Protein AF-A0A1D6NHQ9-F1 (afdb_monomer_lite)

Organism: Zea mays (NCBI:txid4577)

pLDDT: mean 70.64, std 13.43, range [39.81, 89.31]

Foldseek 3Di:
DVLCVPPVPDDPVVSVVVVLQVVLVVVLVVQCVDPVSVVCVVVVQEDEWEWEADPVVRDIDIPDDDDPPHQKYKYFYWYDDDPPDPDTDTDIDIDGDDD

Secondary structure (DSSP, 8-state):
-HHHHH-TTS-HHHHHHHHHHHHHHHHHHHHTTSHHHHHHHHTTSEEEEEEEEETTTTEEEESS---TT-SEEEEEEEEE--TT----EEEEEEEEPP-

InterPro domains:
  IPR001765 Carbonic anhydrase [PF00484] (7-59)
  IPR001765 Carbonic anhydrase [PTHR11002] (1-67)
  IPR036874 Carbonic anhydrase superfamily [G3DSA:3.40.1050.10] (1-71)
  IPR036874 Carbonic anhydrase superfamily [SSF53056] (4-73)

Structure (mmCIF, N/CA/C/O backbone):
data_AF-A0A1D6NHQ9-F1
#
_entry.id   AF-A0A1D6NHQ9-F1
#
loop_
_atom_site.group_PDB
_atom_site.id
_atom_site.type_symbol
_atom_site.label_atom_id
_atom_site.label_alt_id
_atom_site.label_comp_id
_atom_site.label_asym_id
_atom_site.label_entity_id
_atom_site.label_seq_id
_atom_site.pdbx_PDB_ins_code
_atom_site.Cartn_x
_atom_site.Cartn_y
_atom_site.Cartn_z
_atom_site.occupancy
_atom_site.B_iso_or_equiv
_atom_site.auth_seq_id
_atom_site.auth_comp_id
_atom_site.auth_asym_id
_atom_site.auth_atom_id
_atom_site.pdbx_PDB_model_num
ATOM 1 N N . MET A 1 1 ? 20.468 6.401 -0.882 1.00 45.81 1 MET A N 1
ATOM 2 C CA . MET A 1 1 ? 19.169 5.700 -0.768 1.00 45.81 1 MET A CA 1
ATOM 3 C C . MET A 1 1 ? 19.422 4.245 -0.411 1.00 45.81 1 MET A C 1
ATOM 5 O O . MET A 1 1 ? 20.334 3.662 -0.983 1.00 45.81 1 MET A O 1
ATOM 9 N N . LYS A 1 2 ? 18.663 3.698 0.547 1.00 49.34 2 LYS A N 1
ATOM 10 C CA . LYS A 1 2 ? 18.847 2.366 1.159 1.00 49.34 2 LYS A CA 1
ATOM 11 C C . LYS A 1 2 ? 18.992 1.234 0.123 1.00 49.34 2 LYS A C 1
ATOM 13 O O . LYS A 1 2 ? 19.926 0.447 0.196 1.00 49.34 2 LYS A O 1
ATOM 18 N N . VAL A 1 3 ? 18.191 1.293 -0.943 1.00 46.59 3 VAL A N 1
ATOM 19 C CA . VAL A 1 3 ? 18.183 0.320 -2.052 1.00 46.59 3 VAL A CA 1
ATOM 20 C C .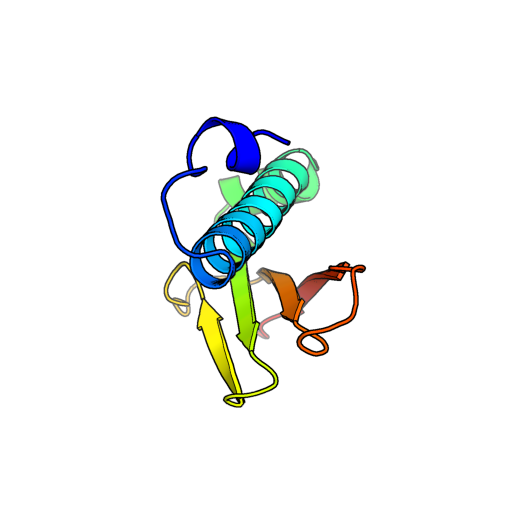 VAL A 1 3 ? 19.520 0.235 -2.805 1.00 46.59 3 VAL A C 1
ATOM 22 O O . VAL A 1 3 ? 20.002 -0.863 -3.061 1.00 46.59 3 VAL A O 1
ATOM 25 N N . LYS A 1 4 ? 20.194 1.365 -3.074 1.00 45.28 4 LYS A N 1
ATOM 26 C CA . LYS A 1 4 ? 21.515 1.361 -3.742 1.00 45.28 4 LYS A CA 1
ATOM 27 C C . LYS A 1 4 ? 22.614 0.692 -2.907 1.00 45.28 4 LYS A C 1
ATOM 29 O O . LYS A 1 4 ? 23.628 0.297 -3.468 1.00 45.28 4 LYS A O 1
ATOM 34 N N . LYS A 1 5 ? 22.451 0.612 -1.580 1.00 54.81 5 LYS A N 1
ATOM 35 C CA . LYS A 1 5 ? 23.433 -0.013 -0.680 1.00 54.81 5 LYS A CA 1
ATOM 36 C C . LYS A 1 5 ? 23.197 -1.513 -0.488 1.00 54.81 5 LYS A C 1
ATOM 38 O O . LYS A 1 5 ? 24.166 -2.227 -0.276 1.00 54.81 5 LYS A O 1
ATOM 43 N N . GLU A 1 6 ? 21.952 -1.977 -0.565 1.00 54.31 6 GLU A N 1
ATOM 44 C CA . GLU A 1 6 ? 21.576 -3.365 -0.239 1.00 54.31 6 GLU A CA 1
ATOM 45 C C . GLU A 1 6 ? 21.340 -4.244 -1.483 1.00 54.31 6 GLU A C 1
ATOM 47 O O . GLU A 1 6 ? 21.442 -5.463 -1.394 1.00 54.31 6 GLU A O 1
ATOM 52 N N . HIS A 1 7 ? 21.101 -3.645 -2.656 1.00 50.72 7 HIS A N 1
ATOM 53 C CA . HIS A 1 7 ? 20.745 -4.364 -3.888 1.00 50.72 7 HIS A CA 1
ATOM 54 C C . HIS A 1 7 ? 21.619 -3.986 -5.095 1.00 50.72 7 HIS A C 1
ATOM 56 O O . HIS A 1 7 ? 21.181 -4.067 -6.236 1.00 50.72 7 HIS A O 1
ATOM 62 N N . ALA A 1 8 ? 22.873 -3.582 -4.874 1.00 58.72 8 ALA A N 1
ATOM 63 C CA . ALA A 1 8 ? 23.767 -3.138 -5.951 1.00 58.72 8 ALA A CA 1
ATOM 64 C C . ALA A 1 8 ? 24.073 -4.215 -7.018 1.00 58.72 8 ALA A C 1
ATOM 66 O O . ALA A 1 8 ? 24.534 -3.872 -8.103 1.00 58.72 8 ALA A O 1
ATOM 67 N N . SER A 1 9 ? 23.833 -5.496 -6.716 1.00 60.78 9 SER A N 1
ATOM 68 C CA . SER A 1 9 ? 24.141 -6.643 -7.580 1.00 60.78 9 SER A CA 1
ATOM 69 C C . SER A 1 9 ? 22.987 -7.122 -8.470 1.00 60.78 9 SER A C 1
ATOM 71 O O . SER A 1 9 ? 23.225 -7.982 -9.315 1.00 60.78 9 SER A O 1
ATOM 73 N N . VAL A 1 10 ? 21.761 -6.604 -8.311 1.00 63.88 10 VAL A N 1
ATOM 74 C CA . VAL A 1 10 ? 20.630 -6.969 -9.190 1.00 63.88 10 VAL A CA 1
ATOM 75 C C . VAL A 1 10 ? 20.499 -5.984 -10.360 1.00 63.88 10 VAL A C 1
ATOM 77 O O . VAL A 1 10 ? 20.886 -4.818 -10.205 1.00 63.88 10 VAL A O 1
ATOM 80 N N . PRO A 1 11 ? 19.977 -6.421 -11.524 1.00 75.25 11 PRO A N 1
ATOM 81 C CA . PRO A 1 11 ? 19.708 -5.554 -12.669 1.00 75.25 11 PRO A CA 1
ATOM 82 C C . PRO A 1 11 ? 18.961 -4.273 -12.282 1.00 75.25 11 PRO A C 1
ATOM 84 O O . PRO A 1 11 ? 18.134 -4.266 -11.373 1.00 75.25 11 PRO A O 1
ATOM 87 N N . PHE A 1 12 ? 19.240 -3.176 -12.986 1.00 68.50 12 PHE A N 1
ATOM 88 C CA . PHE A 1 12 ? 18.658 -1.863 -12.686 1.00 68.50 12 PHE A CA 1
ATOM 89 C C . PHE A 1 12 ? 17.119 -1.880 -12.649 1.00 68.50 12 PHE A C 1
ATOM 91 O O . PHE A 1 12 ? 16.526 -1.282 -11.753 1.00 68.50 12 PHE A O 1
ATOM 98 N N . ASP A 1 13 ? 16.481 -2.625 -13.555 1.00 68.69 13 ASP A N 1
ATOM 99 C CA . ASP A 1 13 ? 15.021 -2.781 -13.589 1.00 68.69 13 ASP A CA 1
ATOM 100 C C . ASP A 1 13 ? 14.466 -3.467 -12.322 1.00 68.69 13 ASP A C 1
ATOM 102 O O . ASP A 1 13 ? 13.410 -3.080 -11.809 1.00 68.69 13 ASP A O 1
ATOM 106 N N . ASP A 1 14 ? 15.210 -4.416 -11.748 1.00 69.62 14 ASP A N 1
ATOM 107 C CA . ASP A 1 14 ? 14.840 -5.072 -10.491 1.00 69.62 14 ASP A CA 1
ATOM 108 C C . ASP A 1 14 ? 15.031 -4.124 -9.299 1.00 69.62 14 ASP A C 1
ATOM 110 O O . ASP A 1 14 ? 14.199 -4.087 -8.390 1.00 69.62 14 ASP A O 1
ATOM 114 N N . GLN A 1 15 ? 16.080 -3.289 -9.314 1.00 68.38 15 GLN A N 1
ATOM 115 C CA . GLN A 1 15 ? 16.274 -2.246 -8.297 1.00 68.38 15 GLN A CA 1
ATOM 116 C C . GLN A 1 15 ? 15.134 -1.222 -8.317 1.00 68.38 15 GLN A C 1
ATOM 118 O O . GLN A 1 15 ? 14.668 -0.812 -7.252 1.00 68.38 15 GLN A O 1
ATOM 123 N N . CYS A 1 16 ? 14.670 -0.822 -9.506 1.00 70.31 16 CYS A N 1
ATOM 124 C CA . CYS A 1 16 ? 13.514 0.058 -9.666 1.00 70.31 16 CYS A CA 1
ATOM 125 C C . CYS A 1 16 ? 12.250 -0.580 -9.090 1.00 70.31 16 CYS A C 1
ATOM 127 O O . CYS A 1 16 ? 11.586 0.053 -8.275 1.00 70.31 16 CYS A O 1
ATOM 129 N N . SER A 1 17 ? 11.980 -1.845 -9.414 1.00 71.56 17 SER A N 1
ATOM 130 C CA . SER A 1 17 ? 10.803 -2.570 -8.914 1.00 71.56 17 SER A CA 1
ATOM 131 C C . SER A 1 17 ? 10.804 -2.707 -7.382 1.00 71.56 17 SER A C 1
ATOM 133 O O . SER A 1 17 ? 9.777 -2.544 -6.717 1.00 71.56 17 SER A O 1
ATOM 135 N N . ILE A 1 18 ? 11.976 -2.965 -6.788 1.00 74.06 18 ILE A N 1
ATOM 136 C CA . ILE A 1 18 ? 12.148 -3.009 -5.327 1.00 74.06 18 ILE A CA 1
ATOM 137 C C . ILE A 1 18 ? 11.901 -1.625 -4.720 1.00 74.06 18 ILE A C 1
ATOM 139 O O . ILE A 1 18 ? 11.163 -1.502 -3.742 1.00 74.06 18 ILE A O 1
ATOM 143 N N . LEU A 1 19 ? 12.485 -0.576 -5.302 1.00 75.12 19 LEU A N 1
ATOM 144 C CA . LEU A 1 19 ? 12.325 0.797 -4.826 1.00 75.12 19 LEU A CA 1
ATOM 145 C C . LEU A 1 19 ? 10.868 1.267 -4.914 1.00 75.12 19 LEU A C 1
ATOM 147 O O . LEU A 1 19 ? 10.376 1.895 -3.980 1.00 75.12 19 LEU A O 1
ATOM 151 N N . GLU A 1 20 ? 10.170 0.914 -5.989 1.00 73.75 20 GLU A N 1
ATOM 152 C CA . GLU A 1 20 ? 8.752 1.202 -6.195 1.00 73.75 20 GLU A CA 1
ATOM 153 C C . GLU A 1 20 ? 7.896 0.585 -5.080 1.00 73.75 20 GLU A C 1
ATOM 155 O O . GLU A 1 20 ? 7.079 1.261 -4.447 1.00 73.75 20 GLU A O 1
ATOM 160 N N . LYS A 1 21 ? 8.139 -0.689 -4.755 1.00 78.75 21 LYS A N 1
ATOM 161 C CA . LYS A 1 21 ? 7.450 -1.372 -3.656 1.00 78.75 21 LYS A CA 1
ATOM 162 C C . LYS A 1 21 ? 7.757 -0.743 -2.295 1.00 78.75 21 LYS A C 1
ATOM 164 O O . LYS A 1 21 ? 6.844 -0.561 -1.487 1.00 78.75 21 LYS A O 1
ATOM 169 N N . GLU A 1 22 ? 9.015 -0.387 -2.047 1.00 80.75 22 GLU A N 1
ATOM 170 C CA . GLU A 1 22 ? 9.431 0.261 -0.802 1.00 80.75 22 GLU A CA 1
ATOM 171 C C . GLU A 1 22 ? 8.830 1.661 -0.648 1.00 80.75 22 GLU A C 1
ATOM 173 O O . GLU A 1 22 ? 8.373 2.011 0.439 1.00 80.75 22 GLU A O 1
ATOM 178 N N . ALA A 1 23 ? 8.737 2.441 -1.727 1.00 79.12 23 ALA A N 1
ATOM 179 C CA . ALA A 1 23 ? 8.078 3.744 -1.712 1.00 79.12 23 ALA A CA 1
ATOM 180 C C . ALA A 1 23 ? 6.598 3.619 -1.315 1.00 79.12 23 ALA A C 1
ATOM 182 O O . ALA A 1 23 ? 6.119 4.361 -0.452 1.00 79.12 23 ALA A O 1
ATOM 183 N N . VAL A 1 24 ? 5.888 2.624 -1.863 1.00 79.56 24 VAL A N 1
ATOM 184 C CA . VAL A 1 24 ? 4.506 2.319 -1.461 1.00 79.56 24 VAL A CA 1
ATOM 185 C C . VAL A 1 24 ? 4.438 1.936 0.022 1.00 79.56 24 VAL A C 1
ATOM 187 O O . VAL A 1 24 ? 3.568 2.434 0.738 1.00 79.56 24 VAL A O 1
ATOM 190 N N . ASN A 1 25 ? 5.358 1.099 0.509 1.00 82.44 25 ASN A N 1
ATOM 191 C CA . ASN A 1 25 ? 5.400 0.682 1.914 1.00 82.44 25 ASN A CA 1
ATOM 192 C C . ASN A 1 25 ? 5.638 1.864 2.865 1.00 82.44 25 ASN A C 1
ATOM 194 O O . ASN A 1 25 ? 4.912 2.009 3.847 1.00 82.44 25 ASN A O 1
ATOM 198 N N . VAL A 1 26 ? 6.589 2.748 2.551 1.00 82.75 26 VAL A N 1
ATOM 199 C CA . VAL A 1 26 ? 6.863 3.960 3.341 1.00 82.75 26 VAL A CA 1
ATOM 200 C C . VAL A 1 26 ? 5.624 4.848 3.417 1.00 82.75 26 VAL A C 1
ATOM 202 O O . VAL A 1 26 ? 5.241 5.296 4.497 1.00 82.75 26 VAL A O 1
ATOM 205 N N . SER A 1 27 ? 4.940 5.065 2.295 1.00 82.19 27 SER A N 1
ATOM 206 C CA . SER A 1 27 ? 3.711 5.856 2.277 1.00 82.19 27 SER A CA 1
ATOM 207 C C . SER A 1 27 ? 2.563 5.196 3.057 1.00 82.19 27 SER A C 1
ATOM 209 O O . SER A 1 27 ? 1.782 5.906 3.693 1.00 82.19 27 SER A O 1
ATOM 211 N N . LEU A 1 28 ? 2.462 3.860 3.079 1.00 83.94 28 LEU A N 1
ATOM 212 C CA . LEU A 1 28 ? 1.508 3.150 3.944 1.00 83.94 28 LEU A CA 1
ATOM 213 C C . LEU A 1 28 ? 1.828 3.335 5.434 1.00 83.94 28 LEU A C 1
ATOM 215 O O . LEU A 1 28 ? 0.907 3.549 6.221 1.00 83.94 28 LEU A O 1
ATOM 219 N N . GLU A 1 29 ? 3.100 3.273 5.832 1.00 86.19 29 GLU A N 1
ATOM 220 C CA . GLU A 1 29 ? 3.507 3.538 7.220 1.00 86.19 29 GLU A CA 1
ATOM 221 C C . GLU A 1 29 ? 3.217 4.988 7.621 1.00 86.19 29 GLU A C 1
ATOM 223 O O . GLU A 1 29 ? 2.650 5.229 8.687 1.00 86.19 29 GLU A O 1
ATOM 228 N N . ASN A 1 30 ? 3.485 5.951 6.734 1.00 83.44 30 ASN A N 1
ATOM 229 C CA . ASN A 1 30 ? 3.133 7.352 6.959 1.00 83.44 30 ASN A CA 1
ATOM 230 C C . ASN A 1 30 ? 1.620 7.524 7.154 1.00 83.44 30 ASN A C 1
ATOM 232 O O . ASN A 1 30 ? 1.196 8.224 8.073 1.00 83.44 30 ASN A O 1
ATOM 236 N N . LEU A 1 31 ? 0.787 6.829 6.369 1.00 82.00 31 LEU A N 1
ATOM 237 C CA . LEU A 1 31 ? -0.669 6.850 6.543 1.00 82.00 31 LEU A CA 1
ATOM 238 C C . LEU A 1 31 ? -1.111 6.333 7.918 1.00 82.00 31 LEU A C 1
ATOM 240 O O . LEU A 1 31 ? -2.035 6.888 8.507 1.00 82.00 31 LEU A O 1
ATOM 244 N N . LYS A 1 32 ? -0.433 5.328 8.480 1.00 85.38 32 LYS A N 1
ATOM 245 C CA . LYS A 1 32 ? -0.737 4.829 9.832 1.00 85.38 32 LYS A CA 1
ATOM 246 C C . LYS A 1 32 ? -0.427 5.838 10.934 1.00 85.38 32 LYS A C 1
ATOM 248 O O . LYS A 1 32 ? -0.836 5.613 12.068 1.00 85.38 32 LYS A O 1
ATOM 253 N N . THR A 1 33 ? 0.288 6.927 10.661 1.00 87.00 33 THR A N 1
ATOM 254 C CA . THR A 1 33 ? 0.568 7.951 11.680 1.00 87.00 33 THR A CA 1
ATOM 255 C C . THR A 1 33 ? -0.629 8.868 11.939 1.00 87.00 33 THR A C 1
ATOM 257 O O . THR A 1 33 ? -0.750 9.401 13.043 1.00 87.00 33 THR A O 1
ATOM 260 N N . TYR A 1 34 ? -1.556 8.983 10.982 1.00 86.00 34 TYR A N 1
ATOM 261 C CA . TYR A 1 34 ? -2.722 9.855 11.090 1.00 86.00 34 TYR A CA 1
ATOM 262 C C . TYR A 1 34 ? -3.769 9.289 12.071 1.00 86.00 34 TYR A C 1
ATOM 264 O O . TYR A 1 34 ? -4.153 8.122 11.940 1.00 86.00 34 TYR A O 1
ATOM 272 N N . PRO A 1 35 ? -4.296 10.095 13.017 1.00 87.56 35 PRO A N 1
ATOM 273 C CA . PRO A 1 35 ? -5.236 9.622 14.040 1.00 87.56 35 PRO A CA 1
ATOM 274 C C . PRO A 1 35 ? -6.479 8.915 13.482 1.00 87.56 35 PRO A C 1
ATOM 276 O O . PRO A 1 35 ? -6.793 7.807 13.909 1.00 87.56 35 PRO A O 1
ATOM 279 N N . PHE A 1 36 ? -7.125 9.491 12.462 1.00 84.31 36 PHE A N 1
ATOM 280 C CA . PHE A 1 36 ? -8.323 8.913 11.835 1.00 84.31 36 PHE A CA 1
ATOM 281 C C . PHE A 1 36 ? -8.044 7.574 11.130 1.00 84.31 36 PHE A C 1
ATOM 283 O O . PHE A 1 36 ? -8.920 6.715 11.038 1.00 84.31 36 PHE A O 1
ATOM 290 N N . VAL A 1 37 ? -6.815 7.375 10.638 1.00 86.06 37 VAL A N 1
ATOM 291 C CA . VAL A 1 37 ? -6.396 6.109 10.026 1.00 86.06 37 VAL A CA 1
ATOM 292 C C . VAL A 1 37 ? -6.179 5.053 11.101 1.00 86.06 37 VAL A C 1
ATOM 294 O O . VAL A 1 37 ? -6.658 3.931 10.951 1.00 86.06 37 VAL A O 1
ATOM 297 N N . LYS A 1 38 ? -5.498 5.404 12.200 1.00 88.62 38 LYS A N 1
ATOM 298 C CA . LYS A 1 38 ? -5.305 4.496 13.342 1.00 88.62 38 LYS A CA 1
ATOM 299 C C . LYS A 1 38 ? -6.637 4.017 13.900 1.00 88.62 38 LYS A C 1
ATOM 301 O O . LYS A 1 38 ? -6.818 2.818 14.085 1.00 88.62 38 LYS A O 1
ATOM 306 N N . GLU A 1 39 ? -7.563 4.944 14.117 1.00 89.31 39 GLU A N 1
ATOM 307 C CA . GLU A 1 39 ? -8.897 4.641 14.627 1.00 89.31 39 GLU A CA 1
ATOM 308 C C . GLU A 1 39 ? -9.675 3.737 13.664 1.00 89.31 39 GLU A C 1
ATOM 310 O O . GLU A 1 39 ? -10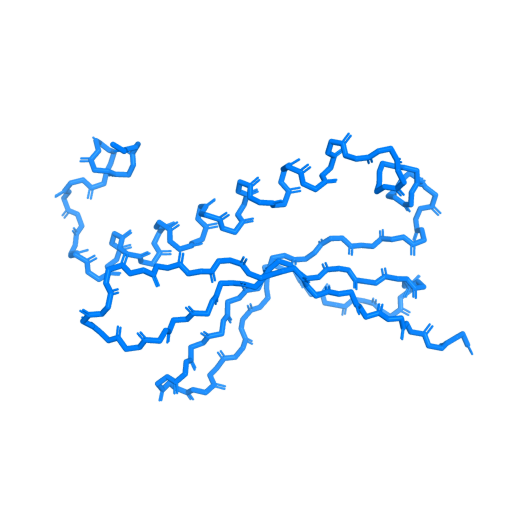.202 2.703 14.068 1.00 89.31 39 GLU A O 1
ATOM 315 N N . GLY A 1 40 ? -9.685 4.061 12.367 1.00 86.62 40 GLY A N 1
ATOM 316 C CA . GLY A 1 40 ? -10.346 3.229 11.364 1.00 86.62 40 GLY A CA 1
ATOM 317 C C . GLY A 1 40 ? -9.772 1.809 11.283 1.00 86.62 40 GLY A C 1
ATOM 318 O O . GLY A 1 40 ? -10.527 0.850 11.113 1.00 86.62 40 GLY A O 1
ATOM 319 N N . LEU A 1 41 ? -8.445 1.665 11.405 1.00 86.88 41 LEU A N 1
ATOM 320 C CA . LEU A 1 41 ? -7.766 0.367 11.423 1.00 86.88 41 LEU A CA 1
ATOM 321 C C . LEU A 1 41 ? -8.111 -0.430 12.687 1.00 86.88 41 LEU A C 1
ATOM 323 O O . LEU A 1 41 ? -8.423 -1.614 12.581 1.00 86.88 41 LEU A O 1
ATOM 327 N N . ALA A 1 42 ? -8.087 0.210 13.861 1.00 88.06 42 ALA A N 1
ATOM 328 C CA . ALA A 1 42 ? -8.428 -0.417 15.139 1.00 88.06 42 ALA A CA 1
ATOM 329 C C . ALA A 1 42 ? -9.894 -0.878 15.183 1.00 88.06 42 ALA A C 1
ATOM 331 O O . ALA A 1 42 ? -10.187 -1.969 15.663 1.00 88.06 42 ALA A O 1
ATOM 332 N N . ASN A 1 43 ? -10.798 -0.087 14.602 1.00 88.38 43 ASN A N 1
ATOM 333 C CA . ASN A 1 43 ? -12.227 -0.388 14.532 1.00 88.38 43 ASN A CA 1
ATOM 334 C C . ASN A 1 43 ? -12.588 -1.350 13.383 1.00 88.38 43 ASN A C 1
ATOM 336 O O . ASN A 1 43 ? -13.763 -1.646 13.176 1.00 88.38 43 ASN A O 1
ATOM 340 N N . GLY A 1 44 ? -11.615 -1.788 12.574 1.00 85.44 44 GLY A N 1
ATOM 341 C CA . GLY A 1 44 ? -11.837 -2.655 11.410 1.00 85.44 44 GLY A CA 1
ATOM 342 C C . GLY A 1 44 ? -12.634 -2.012 10.262 1.00 85.44 44 GLY A C 1
ATOM 343 O O . GLY A 1 44 ? -12.921 -2.671 9.259 1.00 85.44 44 GLY A O 1
ATOM 344 N N . THR A 1 45 ? -12.971 -0.723 10.362 1.00 84.88 45 THR A N 1
ATOM 345 C CA . THR A 1 45 ? -13.770 0.017 9.369 1.00 84.88 45 THR A CA 1
ATOM 346 C C . THR A 1 45 ? -12.940 0.508 8.185 1.00 84.88 45 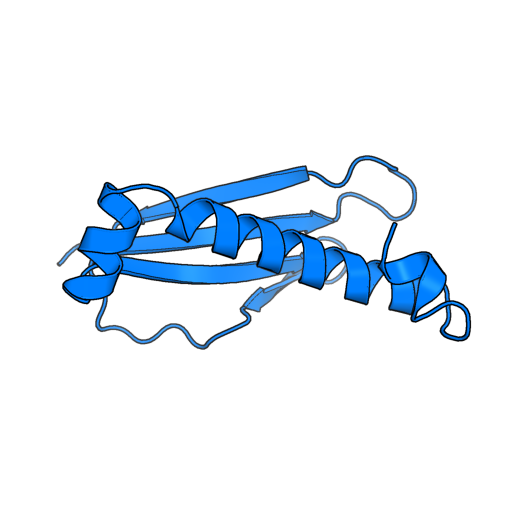THR A C 1
ATOM 348 O O . THR A 1 45 ? -13.500 0.848 7.138 1.00 84.88 45 THR A O 1
ATOM 351 N N . LEU A 1 46 ? -11.614 0.510 8.332 1.00 84.94 46 LEU A N 1
ATOM 352 C CA . LEU A 1 46 ? -10.648 0.959 7.342 1.00 84.94 46 LEU A CA 1
ATOM 353 C C . LEU A 1 46 ? -9.648 -0.147 7.006 1.00 84.94 46 LEU A C 1
ATOM 355 O O . LEU A 1 46 ? -9.168 -0.860 7.885 1.00 84.94 46 LEU A O 1
ATOM 359 N N . LYS A 1 47 ? -9.260 -0.227 5.732 1.00 86.25 47 LYS A N 1
ATOM 360 C CA . LYS A 1 47 ? -8.123 -1.034 5.280 1.00 86.25 47 LYS A CA 1
ATOM 361 C C . LYS A 1 47 ? -7.171 -0.199 4.428 1.00 86.25 47 LYS A C 1
ATOM 363 O O . LYS A 1 47 ? -7.604 0.513 3.523 1.00 86.25 47 LYS A O 1
ATOM 368 N N . LEU A 1 48 ? -5.875 -0.318 4.713 1.00 85.44 48 LEU A N 1
ATOM 369 C CA . LEU A 1 48 ? -4.799 0.255 3.903 1.00 85.44 48 LEU A CA 1
ATOM 370 C C . LEU A 1 48 ? -4.232 -0.810 2.965 1.00 85.44 48 LEU A C 1
ATOM 372 O O . LEU A 1 48 ? -3.920 -1.923 3.404 1.00 85.44 48 LEU A O 1
ATOM 376 N N . ILE A 1 49 ? -4.101 -0.474 1.684 1.00 84.88 49 ILE A N 1
ATOM 377 C CA . ILE A 1 49 ? -3.609 -1.392 0.656 1.00 84.88 49 ILE A CA 1
ATOM 378 C C . ILE A 1 49 ? -2.570 -0.674 -0.194 1.00 84.88 49 ILE A C 1
ATOM 380 O O . ILE A 1 49 ? -2.826 0.390 -0.748 1.00 84.88 49 ILE A O 1
ATOM 384 N N . GLY A 1 50 ? -1.385 -1.269 -0.292 1.00 85.12 50 GLY A N 1
ATOM 385 C CA . GLY A 1 50 ? -0.402 -0.865 -1.287 1.00 85.12 50 GLY A CA 1
ATOM 386 C C . GLY A 1 50 ? -0.773 -1.455 -2.632 1.00 85.12 50 GLY A C 1
ATOM 387 O O . GLY A 1 50 ? -1.169 -2.624 -2.703 1.00 85.12 50 GLY A O 1
ATOM 388 N N . ALA A 1 51 ? -0.663 -0.651 -3.677 1.00 83.25 51 ALA A N 1
ATOM 389 C CA . ALA A 1 51 ? -0.860 -1.112 -5.033 1.00 83.25 51 ALA A CA 1
ATOM 390 C C . ALA A 1 51 ? 0.145 -0.465 -5.982 1.00 83.25 51 ALA A C 1
ATOM 392 O O . ALA A 1 51 ? 0.678 0.615 -5.726 1.00 83.25 51 ALA A O 1
ATOM 393 N N . HIS A 1 52 ? 0.372 -1.142 -7.092 1.00 82.31 52 HIS A N 1
ATOM 394 C CA . HIS A 1 52 ? 1.206 -0.686 -8.183 1.00 82.31 52 HIS A CA 1
ATOM 395 C C . HIS A 1 52 ? 0.439 -0.856 -9.477 1.00 82.31 52 HIS A C 1
ATOM 397 O O . HIS A 1 52 ? -0.159 -1.908 -9.720 1.00 82.31 52 HIS A O 1
ATOM 403 N N . TYR A 1 53 ? 0.458 0.197 -10.282 1.00 78.69 53 TYR A N 1
ATOM 404 C CA . TYR A 1 53 ? -0.143 0.180 -11.599 1.00 78.69 53 TYR A CA 1
ATOM 405 C C . TYR A 1 53 ? 0.947 0.344 -12.649 1.00 78.69 53 TYR A C 1
ATOM 407 O O . TYR A 1 53 ? 1.635 1.368 -12.685 1.00 78.69 53 TYR A O 1
ATOM 415 N N . ASP A 1 54 ? 1.090 -0.673 -13.494 1.00 77.94 54 ASP A N 1
ATOM 416 C CA . ASP A 1 54 ? 1.979 -0.627 -14.644 1.00 77.94 54 ASP A CA 1
ATOM 417 C C . ASP A 1 54 ? 1.192 -0.160 -15.873 1.00 77.94 54 ASP A C 1
ATOM 419 O O . ASP A 1 54 ? 0.351 -0.880 -16.408 1.00 77.94 54 ASP A O 1
ATOM 423 N N . PHE A 1 55 ? 1.471 1.058 -16.339 1.00 70.81 55 PHE A N 1
ATOM 424 C CA . PHE A 1 55 ? 0.838 1.617 -17.536 1.00 70.81 55 PHE A CA 1
ATOM 425 C C . PHE A 1 55 ? 1.277 0.928 -18.832 1.00 70.81 55 PHE A C 1
ATOM 427 O O . PHE A 1 55 ? 0.606 1.083 -19.848 1.00 70.81 55 PHE A O 1
ATOM 434 N N . VAL A 1 56 ? 2.403 0.207 -18.823 1.00 73.50 56 VAL A N 1
ATOM 435 C CA . VAL A 1 56 ? 2.939 -0.464 -20.013 1.00 73.50 56 VAL A CA 1
ATOM 436 C C . VAL A 1 56 ? 2.190 -1.767 -20.269 1.00 73.50 56 VAL A C 1
ATOM 438 O O . VAL A 1 56 ? 1.775 -2.019 -21.396 1.00 73.50 56 VAL A O 1
ATOM 441 N N . SER A 1 57 ? 2.006 -2.586 -19.232 1.00 78.88 57 SER A N 1
ATOM 442 C CA . SER A 1 57 ? 1.250 -3.842 -19.324 1.00 78.88 57 SER A CA 1
ATOM 443 C C . SER A 1 57 ? -0.250 -3.663 -19.065 1.00 78.88 57 SER A C 1
ATOM 445 O O . SER A 1 57 ? -1.041 -4.537 -19.410 1.00 78.88 57 SER A O 1
ATOM 447 N N . GLY A 1 58 ? -0.658 -2.539 -18.465 1.00 78.50 58 GLY A N 1
ATOM 448 C CA . GLY A 1 58 ? -2.024 -2.314 -17.993 1.00 78.50 58 GLY A CA 1
ATOM 449 C C . GLY A 1 58 ? -2.363 -3.102 -16.724 1.00 78.50 58 GLY A C 1
ATOM 450 O O . GLY A 1 58 ? -3.536 -3.198 -16.357 1.00 78.50 58 GLY A O 1
ATOM 451 N N . GLU A 1 59 ? -1.366 -3.680 -16.052 1.00 79.50 59 GLU A N 1
ATOM 452 C CA . GLU A 1 59 ? -1.573 -4.527 -14.883 1.00 79.50 59 GLU A CA 1
ATOM 453 C C . GLU A 1 59 ? -1.695 -3.712 -13.593 1.00 79.50 59 GLU A C 1
ATOM 455 O O . GLU A 1 59 ? -0.895 -2.823 -13.291 1.00 79.50 59 GLU A O 1
ATOM 460 N N . PHE A 1 60 ? -2.695 -4.068 -12.785 1.00 81.75 60 PHE A N 1
ATOM 461 C CA . PHE A 1 60 ? -2.887 -3.528 -11.445 1.00 81.75 60 PHE A CA 1
ATOM 462 C C . PHE A 1 60 ? -2.615 -4.608 -10.401 1.00 81.75 60 PHE A C 1
ATOM 464 O O . PHE A 1 60 ? -3.379 -5.564 -10.255 1.00 81.75 60 PHE A O 1
ATOM 471 N N . LEU A 1 61 ? -1.531 -4.441 -9.647 1.00 82.56 61 LEU A N 1
ATOM 472 C CA . LEU A 1 61 ? -1.108 -5.376 -8.614 1.00 82.56 61 LEU A CA 1
ATOM 473 C C . LEU A 1 61 ? -1.342 -4.768 -7.234 1.00 82.56 61 LEU A C 1
ATOM 475 O O . LEU A 1 61 ? -0.899 -3.664 -6.937 1.00 82.56 61 LEU A O 1
ATOM 479 N N . THR A 1 62 ? -2.016 -5.511 -6.359 1.00 83.50 62 THR A N 1
ATOM 480 C CA . THR A 1 62 ? -2.250 -5.112 -4.962 1.00 83.50 62 THR A CA 1
ATOM 481 C C . THR A 1 62 ? -1.478 -6.009 -4.009 1.00 83.50 62 THR A C 1
ATOM 483 O O . THR A 1 62 ? -1.473 -7.227 -4.178 1.00 83.50 62 THR A O 1
ATOM 486 N N . TRP A 1 63 ? -0.884 -5.442 -2.957 1.00 79.38 63 TRP A N 1
ATOM 487 C CA . TRP A 1 63 ? -0.004 -6.191 -2.043 1.00 79.38 63 TRP A CA 1
ATOM 488 C C . TRP A 1 63 ? -0.780 -7.159 -1.153 1.00 79.38 63 TRP A C 1
ATOM 490 O O . TRP A 1 63 ? -0.222 -8.108 -0.608 1.00 79.38 63 TRP A O 1
ATOM 500 N N . LYS A 1 64 ? -2.082 -6.911 -0.983 1.00 74.56 64 LYS A N 1
ATOM 501 C CA . LYS A 1 64 ? -3.005 -7.761 -0.234 1.00 74.56 64 LYS A CA 1
ATOM 502 C C . LYS A 1 64 ? -4.313 -7.885 -0.993 1.00 74.56 64 LYS A C 1
ATOM 504 O O . LYS A 1 64 ? -4.811 -6.901 -1.532 1.00 74.56 64 LYS A O 1
ATOM 509 N N . LYS A 1 65 ? -4.914 -9.077 -0.941 1.00 65.44 65 LYS A N 1
ATOM 510 C CA . LYS A 1 65 ? -6.244 -9.317 -1.505 1.00 65.44 65 LYS A CA 1
ATOM 511 C C . LYS A 1 65 ? -7.287 -8.410 -0.839 1.00 65.44 65 LYS A C 1
ATOM 513 O O . LYS A 1 65 ? -7.338 -8.259 0.393 1.00 65.44 65 LYS A O 1
ATOM 518 N N . LEU A 1 66 ? -8.126 -7.813 -1.679 1.00 64.81 66 LEU A N 1
ATOM 519 C CA . LEU A 1 66 ? -9.328 -7.100 -1.273 1.00 64.81 66 LEU A CA 1
ATOM 520 C C . LEU A 1 66 ? -10.340 -8.130 -0.766 1.00 64.81 66 LEU A C 1
ATOM 522 O O . LEU A 1 66 ? -10.723 -9.034 -1.497 1.00 64.81 66 LEU A O 1
ATOM 526 N N . LEU A 1 67 ? -10.742 -8.009 0.497 1.00 57.84 67 LEU A N 1
ATOM 527 C CA . LEU A 1 67 ? -11.838 -8.792 1.067 1.00 57.84 67 LEU A CA 1
ATOM 528 C C . LEU A 1 67 ? -13.007 -7.838 1.308 1.00 57.84 67 LEU A C 1
ATOM 530 O O . LEU A 1 67 ? -12.789 -6.668 1.630 1.00 57.84 67 LEU A O 1
ATOM 534 N N . HIS A 1 68 ? -14.227 -8.338 1.139 1.00 58.44 68 HIS A N 1
ATOM 535 C CA . HIS A 1 68 ? -15.451 -7.541 1.001 1.00 58.44 68 HIS A CA 1
ATOM 536 C C . HIS A 1 68 ? -15.968 -6.891 2.300 1.00 58.44 68 HIS A C 1
ATOM 538 O O . HIS A 1 68 ? -17.016 -6.260 2.281 1.00 58.44 68 HIS A O 1
ATOM 544 N N . HIS A 1 69 ? -15.245 -6.987 3.417 1.00 64.12 69 HIS A N 1
ATOM 545 C CA . HIS A 1 69 ? -15.776 -6.635 4.740 1.00 64.12 69 HIS A CA 1
ATOM 546 C C . HIS A 1 69 ? -15.409 -5.229 5.254 1.00 64.12 69 HIS A C 1
ATOM 548 O O . HIS A 1 69 ? -15.659 -4.938 6.418 1.00 64.12 69 HIS A O 1
ATOM 554 N N . HIS A 1 70 ? -14.819 -4.345 4.436 1.00 67.19 70 HIS A N 1
ATOM 555 C CA . HIS A 1 70 ? -14.392 -3.011 4.899 1.00 67.19 70 HIS A CA 1
ATOM 556 C C . HIS A 1 70 ? -15.208 -1.870 4.282 1.00 67.19 70 HIS A C 1
ATOM 558 O O . HIS A 1 70 ? -15.347 -1.785 3.061 1.00 67.19 70 HIS A O 1
ATOM 564 N N . LYS A 1 71 ? -15.671 -0.953 5.143 1.00 68.56 71 LYS A N 1
ATOM 565 C CA . LYS A 1 71 ? -16.439 0.254 4.785 1.00 68.56 71 LYS A CA 1
ATOM 566 C C . LYS A 1 71 ? -15.609 1.258 3.975 1.00 68.56 71 LYS A C 1
ATOM 568 O O . LYS A 1 71 ? -16.097 1.847 3.012 1.00 68.56 71 LYS A O 1
ATOM 573 N N . TYR A 1 72 ? -14.340 1.432 4.345 1.00 69.12 72 TYR A N 1
ATOM 574 C CA . TYR A 1 72 ? -13.407 2.336 3.675 1.00 69.12 72 TYR A CA 1
ATOM 575 C C . TYR A 1 72 ? -12.128 1.607 3.271 1.00 69.12 72 TYR A C 1
ATOM 577 O O . TYR A 1 72 ? -11.572 0.818 4.039 1.00 69.12 72 TYR A O 1
ATOM 585 N N . ILE A 1 73 ? -11.630 1.905 2.070 1.00 72.88 73 ILE A N 1
ATOM 586 C CA . ILE A 1 73 ? -10.353 1.382 1.580 1.00 72.88 73 ILE A CA 1
ATOM 587 C C . ILE A 1 73 ? -9.527 2.547 1.051 1.00 72.88 73 ILE A C 1
ATOM 589 O O . ILE A 1 73 ? -9.986 3.290 0.185 1.00 72.88 73 ILE A O 1
ATOM 593 N N . TYR A 1 74 ? -8.311 2.701 1.568 1.00 71.19 74 TYR A N 1
ATOM 594 C CA . TYR A 1 74 ? -7.343 3.654 1.034 1.00 71.19 74 TYR A CA 1
ATOM 595 C C . TYR A 1 74 ? -6.245 2.882 0.309 1.00 71.19 74 TYR A C 1
ATOM 597 O O . TYR A 1 74 ? -5.674 1.932 0.856 1.00 71.19 74 TYR A O 1
ATOM 605 N N . TYR A 1 75 ? -5.960 3.309 -0.915 1.00 64.69 75 TYR A N 1
ATOM 606 C CA . TYR A 1 75 ? -4.864 2.811 -1.723 1.00 64.69 75 TYR A CA 1
ATOM 607 C C . TYR A 1 75 ? -3.739 3.824 -1.728 1.00 64.69 75 TYR A C 1
ATOM 609 O O . TYR A 1 75 ? -3.955 4.993 -2.038 1.00 64.69 75 TYR A O 1
ATOM 617 N N . THR A 1 76 ? -2.537 3.347 -1.449 1.00 66.94 76 THR A N 1
ATOM 618 C CA . THR A 1 76 ? -1.322 4.049 -1.840 1.00 66.94 76 THR A CA 1
ATOM 619 C C . THR A 1 76 ? -0.884 3.445 -3.164 1.00 66.94 76 THR A C 1
ATOM 621 O O . THR A 1 76 ? -0.521 2.268 -3.201 1.00 66.94 76 THR A O 1
ATOM 624 N N . ILE A 1 77 ? -0.975 4.225 -4.238 1.00 66.50 77 ILE A N 1
ATOM 625 C CA . ILE A 1 77 ? -0.657 3.796 -5.597 1.00 66.50 77 ILE A CA 1
ATOM 626 C C . ILE A 1 77 ? 0.586 4.536 -6.057 1.00 66.50 77 ILE A C 1
ATOM 628 O O . ILE A 1 77 ? 0.620 5.767 -6.055 1.00 66.50 77 ILE A O 1
ATOM 632 N N . LEU A 1 78 ? 1.592 3.782 -6.482 1.00 65.69 78 LEU A N 1
ATOM 633 C CA . LEU A 1 78 ? 2.686 4.335 -7.263 1.00 65.69 78 LEU A CA 1
ATOM 634 C C . LEU A 1 78 ? 2.358 4.174 -8.747 1.00 65.69 78 LEU A C 1
ATOM 636 O O . LEU A 1 78 ? 2.045 3.071 -9.200 1.00 65.69 78 LEU A O 1
ATOM 640 N N . LEU A 1 79 ? 2.374 5.291 -9.473 1.00 56.03 79 LEU A N 1
ATOM 641 C CA . LEU A 1 79 ? 2.101 5.342 -10.905 1.00 56.03 79 LEU A CA 1
ATOM 642 C C . LEU A 1 79 ? 3.430 5.374 -11.666 1.00 56.03 79 LEU A C 1
ATOM 644 O O . LEU A 1 79 ? 4.207 6.316 -11.514 1.00 56.03 79 LEU A O 1
ATOM 648 N N . ARG A 1 80 ? 3.689 4.357 -12.498 1.00 60.28 80 ARG A N 1
ATOM 649 C CA . ARG A 1 80 ? 4.874 4.316 -13.365 1.00 60.28 80 ARG A CA 1
ATOM 650 C C . ARG A 1 80 ? 4.585 4.968 -14.717 1.00 60.28 80 ARG A C 1
ATOM 652 O O . ARG A 1 80 ? 4.141 4.311 -15.653 1.00 60.28 80 ARG A O 1
ATOM 659 N N . THR A 1 81 ? 4.861 6.260 -14.853 1.00 49.72 81 THR A N 1
ATO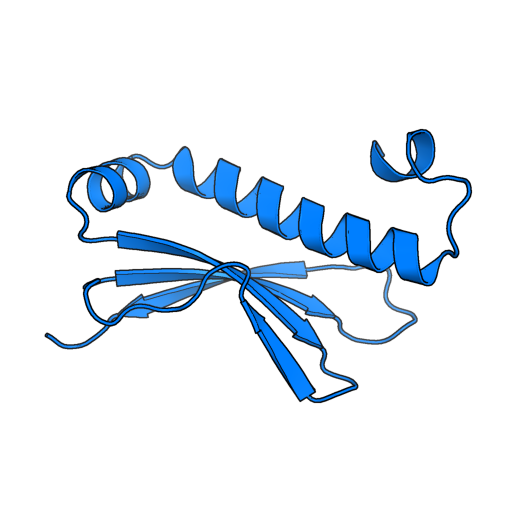M 660 C CA . THR A 1 81 ? 4.766 6.964 -16.141 1.00 49.72 81 THR A CA 1
ATOM 661 C C . THR A 1 81 ? 6.115 6.932 -16.867 1.00 49.72 81 THR A C 1
ATOM 663 O O . THR A 1 81 ? 6.978 7.760 -16.607 1.00 49.72 81 THR A O 1
ATOM 666 N N . TYR A 1 82 ? 6.274 5.985 -17.799 1.00 45.09 82 TYR A N 1
ATOM 667 C CA . TYR A 1 82 ? 7.401 5.840 -18.737 1.00 45.09 82 TYR A CA 1
ATOM 668 C C . TYR A 1 82 ? 8.812 5.584 -18.169 1.00 45.09 82 TYR A C 1
ATOM 670 O O . TYR A 1 82 ? 9.256 6.122 -17.163 1.00 45.09 82 TYR A O 1
ATOM 678 N N . ARG A 1 83 ? 9.573 4.788 -18.931 1.00 45.97 83 ARG A N 1
ATOM 679 C CA . ARG A 1 83 ? 10.930 4.277 -18.649 1.00 45.97 83 ARG A CA 1
ATOM 680 C C . ARG A 1 83 ? 12.035 5.358 -18.521 1.00 45.97 83 ARG A C 1
ATOM 682 O O . ARG A 1 83 ? 13.193 4.995 -18.364 1.00 45.97 83 ARG A O 1
ATOM 689 N N . TYR A 1 84 ? 11.698 6.652 -18.602 1.00 39.81 84 TYR A N 1
ATOM 690 C CA . TYR A 1 84 ? 12.649 7.776 -18.701 1.00 39.81 84 TYR A CA 1
ATOM 691 C C . TYR A 1 84 ? 12.331 9.005 -17.825 1.00 39.81 84 TYR A C 1
ATOM 693 O O . TYR A 1 84 ? 13.095 9.968 -17.859 1.00 39.81 84 TYR A O 1
ATOM 701 N N . ALA A 1 85 ? 11.254 9.005 -17.030 1.00 43.31 8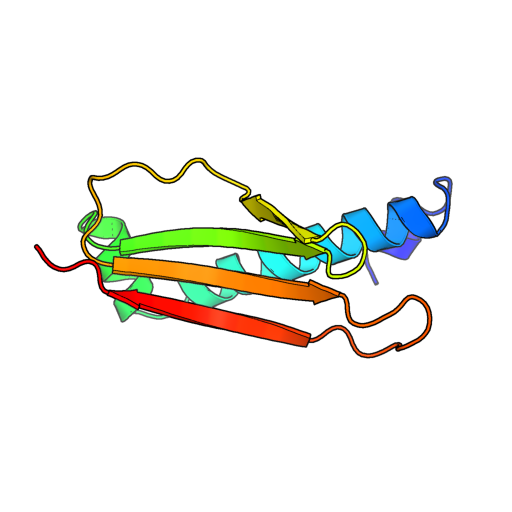5 ALA A N 1
ATOM 702 C CA . ALA A 1 85 ? 10.967 10.116 -16.118 1.00 43.31 85 ALA A CA 1
ATOM 703 C C . ALA A 1 85 ? 11.538 9.820 -14.713 1.00 43.31 85 ALA A C 1
ATOM 705 O O . ALA A 1 85 ? 11.161 8.815 -14.112 1.00 43.31 85 ALA A O 1
ATOM 706 N N . PRO A 1 86 ? 12.431 10.663 -14.156 1.00 44.09 86 PRO A N 1
ATOM 707 C CA . PRO A 1 86 ? 12.988 10.469 -12.812 1.00 44.09 86 PRO A CA 1
ATOM 708 C C . PRO A 1 86 ? 11.983 10.755 -11.680 1.00 44.09 86 PRO A C 1
ATOM 710 O O . PRO A 1 86 ? 12.301 10.540 -10.510 1.00 44.09 86 PRO A O 1
ATOM 713 N N . GLU A 1 87 ? 10.783 11.239 -12.003 1.00 48.41 87 GLU A N 1
ATOM 714 C CA . GLU A 1 87 ? 9.765 11.633 -11.031 1.00 48.41 87 GLU A CA 1
ATOM 715 C C . GLU A 1 87 ? 8.756 10.503 -10.807 1.00 48.41 87 GLU A C 1
ATOM 717 O O . GLU A 1 87 ? 7.760 10.360 -11.513 1.00 48.41 87 GLU A O 1
ATOM 722 N N . GLN A 1 88 ? 9.020 9.683 -9.791 1.00 53.84 88 GLN A N 1
ATOM 723 C CA . GLN A 1 88 ? 8.040 8.741 -9.261 1.00 53.84 88 GLN A CA 1
ATOM 724 C C . GLN A 1 88 ? 7.088 9.483 -8.316 1.00 53.84 88 GLN A C 1
ATOM 726 O O . GLN A 1 88 ? 7.513 9.994 -7.280 1.00 53.84 88 GLN A O 1
ATOM 731 N N . SER A 1 89 ? 5.801 9.537 -8.661 1.00 56.66 89 SER A N 1
ATOM 732 C CA . SER A 1 89 ? 4.779 10.191 -7.837 1.00 56.66 89 SER A CA 1
ATOM 733 C C . SER A 1 89 ? 3.880 9.156 -7.163 1.00 56.66 89 SER A C 1
ATOM 735 O O . SER A 1 89 ? 3.220 8.357 -7.832 1.00 56.66 89 SER A O 1
ATOM 737 N N . THR A 1 90 ? 3.844 9.172 -5.828 1.00 57.16 90 THR A N 1
ATOM 738 C CA . THR A 1 90 ? 2.931 8.341 -5.033 1.00 57.16 90 THR A CA 1
ATOM 739 C C . THR A 1 90 ? 1.619 9.082 -4.801 1.00 57.16 90 THR A C 1
ATOM 741 O O . THR A 1 90 ? 1.607 10.165 -4.217 1.00 57.16 90 THR A O 1
ATOM 744 N N . TYR A 1 91 ? 0.504 8.469 -5.184 1.00 66.56 91 TYR A N 1
ATOM 745 C CA . TYR A 1 91 ? -0.837 9.010 -4.990 1.00 66.56 91 TYR A CA 1
ATOM 746 C C . TYR A 1 91 ? -1.602 8.203 -3.945 1.00 66.56 91 TYR A C 1
ATOM 748 O O . TYR A 1 91 ? -1.492 6.978 -3.869 1.00 66.56 91 TYR A O 1
ATOM 756 N N . ILE A 1 92 ? -2.406 8.893 -3.138 1.00 65.44 92 ILE A N 1
ATOM 757 C CA . ILE A 1 92 ? -3.262 8.270 -2.130 1.00 65.44 92 ILE A CA 1
ATOM 758 C C . ILE A 1 92 ? -4.710 8.424 -2.582 1.00 65.44 92 ILE A C 1
ATOM 760 O O . ILE A 1 92 ? -5.234 9.535 -2.639 1.00 65.44 92 ILE A O 1
ATOM 764 N N . TYR A 1 93 ? -5.367 7.306 -2.875 1.00 70.62 93 TYR A N 1
ATOM 765 C CA . TYR A 1 93 ? -6.770 7.271 -3.270 1.00 70.62 93 TYR A CA 1
ATOM 766 C C . TYR A 1 93 ? -7.624 6.695 -2.150 1.00 70.62 93 TYR A C 1
ATOM 768 O O . TYR A 1 93 ? -7.334 5.628 -1.614 1.00 70.62 93 TYR A O 1
ATOM 776 N N . ARG A 1 94 ? -8.723 7.373 -1.827 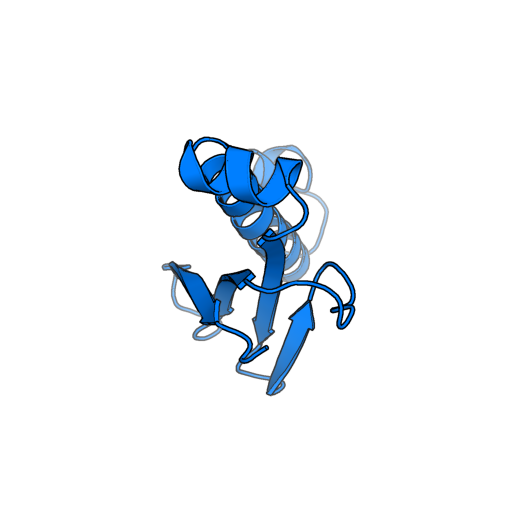1.00 72.12 94 ARG A N 1
ATOM 777 C CA . ARG A 1 94 ? -9.743 6.878 -0.901 1.00 72.12 94 ARG A CA 1
ATOM 778 C C . ARG A 1 94 ? -10.946 6.385 -1.693 1.00 72.12 94 ARG A C 1
ATOM 780 O O . ARG A 1 94 ? -11.566 7.163 -2.410 1.00 72.12 94 ARG A O 1
ATOM 787 N N . ILE A 1 95 ? -11.323 5.126 -1.498 1.00 70.06 95 ILE A N 1
ATOM 788 C CA . ILE A 1 95 ? -12.561 4.554 -2.029 1.00 70.06 95 ILE A CA 1
ATOM 789 C C . ILE A 1 95 ? -13.547 4.350 -0.878 1.00 70.06 95 ILE A C 1
ATOM 791 O O . ILE A 1 95 ? -13.261 3.653 0.100 1.00 70.06 95 ILE A O 1
ATOM 795 N N . ASN A 1 96 ? -14.725 4.957 -1.011 1.00 67.00 96 ASN A N 1
ATOM 796 C CA . ASN A 1 96 ? -15.862 4.696 -0.138 1.00 67.00 96 ASN A CA 1
ATOM 797 C C . ASN A 1 96 ? -16.661 3.534 -0.745 1.00 67.00 96 ASN A C 1
ATOM 799 O O . ASN A 1 96 ? -17.143 3.654 -1.871 1.00 67.00 96 ASN A O 1
ATOM 803 N N . ARG A 1 97 ? -16.797 2.412 -0.029 1.00 60.00 97 ARG A N 1
ATOM 804 C CA . ARG A 1 97 ? -17.743 1.360 -0.424 1.00 60.00 97 ARG A CA 1
ATOM 805 C C . ARG A 1 97 ? -19.128 1.762 0.103 1.00 60.00 97 ARG A C 1
ATOM 807 O O . ARG A 1 97 ? -19.222 2.076 1.293 1.00 60.00 97 ARG A O 1
ATOM 814 N N . PRO A 1 98 ? -20.182 1.796 -0.731 1.00 52.09 98 PRO A N 1
ATOM 815 C CA . PRO A 1 98 ? -21.540 1.867 -0.207 1.00 52.09 98 PRO A CA 1
ATOM 816 C C . PRO A 1 98 ? -21.799 0.611 0.639 1.00 52.09 98 PRO A C 1
ATOM 818 O O . PRO A 1 98 ? -21.362 -0.479 0.262 1.00 52.09 98 PRO A O 1
ATOM 821 N N . MET A 1 99 ? -22.404 0.812 1.813 1.00 53.03 99 MET A N 1
ATOM 822 C CA . MET A 1 99 ? -22.894 -0.264 2.684 1.00 53.03 99 MET A CA 1
ATOM 823 C C . MET A 1 99 ? -24.063 -0.985 2.024 1.00 53.03 99 MET A C 1
ATOM 825 O O . MET A 1 99 ? -24.873 -0.276 1.385 1.00 53.03 99 MET A O 1
#

Radius of gyration: 15.15 Å; chains: 1; bounding box: 47×21×35 Å

Sequence (99 aa):
MKVKKEHASVPFDDQCSILEKEAVNVSLENLKTYPFVKEGLANGTLKLIGAHYDFVSGEFLTWKKLLHHHKYIYYTILLRTYRYAPEQSTYIYRINRPM